Protein AF-H5U4R7-F1 (afdb_monomer_lite)

Radius of gyration: 14.51 Å; chains: 1; bounding box: 31×30×40 Å

Structure (mmCIF, N/CA/C/O backbone):
data_AF-H5U4R7-F1
#
_entry.id   AF-H5U4R7-F1
#
loop_
_atom_site.group_PDB
_atom_site.id
_atom_site.type_symbol
_atom_site.label_atom_id
_atom_site.label_alt_id
_atom_site.label_comp_id
_atom_site.label_asym_id
_atom_site.label_entity_id
_atom_site.label_seq_id
_atom_site.pdbx_PDB_ins_code
_atom_site.Cartn_x
_atom_site.Cartn_y
_atom_site.Cartn_z
_atom_site.occupancy
_atom_site.B_iso_or_equiv
_atom_site.auth_seq_id
_atom_site.auth_comp_id
_atom_site.auth_asym_id
_atom_site.auth_atom_id
_atom_site.pdbx_PDB_model_num
ATOM 1 N N . MET A 1 1 ? 6.281 3.536 -23.007 1.00 50.03 1 MET A N 1
ATOM 2 C CA . MET A 1 1 ? 5.926 2.869 -21.730 1.00 50.03 1 MET A CA 1
ATOM 3 C C . MET A 1 1 ? 6.090 1.348 -21.766 1.00 50.03 1 MET A C 1
ATOM 5 O O . MET A 1 1 ? 6.047 0.745 -20.705 1.00 50.03 1 MET A O 1
ATOM 9 N N . GLU A 1 2 ? 6.388 0.732 -22.918 1.00 52.66 2 GLU A N 1
ATOM 10 C CA . GLU A 1 2 ? 6.810 -0.685 -23.021 1.00 52.66 2 GLU A CA 1
ATOM 11 C C . GLU A 1 2 ? 8.053 -1.029 -22.176 1.00 52.66 2 GLU A C 1
ATOM 13 O O . GLU A 1 2 ? 8.309 -2.188 -21.884 1.00 52.66 2 GLU A O 1
ATOM 18 N N . GLN A 1 3 ? 8.789 -0.015 -21.711 1.00 56.12 3 GLN A N 1
ATOM 19 C CA . GLN A 1 3 ? 9.992 -0.137 -20.883 1.00 56.12 3 GLN A CA 1
ATOM 20 C C . GLN A 1 3 ? 9.765 -0.808 -19.511 1.00 56.12 3 GLN A C 1
ATOM 22 O O . GLN A 1 3 ? 10.743 -1.174 -18.867 1.00 56.12 3 GLN A O 1
ATOM 27 N N . TYR A 1 4 ? 8.514 -0.974 -19.059 1.00 53.69 4 TYR A N 1
ATOM 28 C CA . TYR A 1 4 ? 8.183 -1.714 -17.827 1.00 53.69 4 TYR A CA 1
ATOM 29 C C . TYR A 1 4 ? 8.023 -3.220 -18.044 1.00 53.69 4 TYR A C 1
ATOM 31 O O . TYR A 1 4 ? 8.217 -3.998 -17.114 1.00 53.69 4 TYR A O 1
ATOM 39 N N . TYR A 1 5 ? 7.709 -3.634 -19.268 1.00 65.44 5 TYR A N 1
ATOM 40 C CA . TYR A 1 5 ? 7.445 -5.024 -19.623 1.00 65.44 5 TYR A CA 1
ATOM 41 C C . TYR A 1 5 ? 8.632 -5.571 -20.410 1.00 65.44 5 TYR A C 1
ATOM 43 O O . TYR A 1 5 ? 8.535 -5.889 -21.593 1.00 65.44 5 TYR A O 1
ATOM 51 N N . LEU A 1 6 ? 9.790 -5.617 -19.749 1.00 65.75 6 LEU A N 1
ATOM 52 C CA . LEU A 1 6 ? 10.985 -6.222 -20.326 1.00 65.75 6 LEU A CA 1
ATOM 53 C C . LEU A 1 6 ? 10.888 -7.746 -20.265 1.00 65.75 6 LEU A C 1
ATOM 55 O O . LEU A 1 6 ? 10.327 -8.311 -19.325 1.00 65.75 6 LEU A O 1
ATOM 59 N N . ASN A 1 7 ? 11.470 -8.404 -21.266 1.00 64.88 7 ASN A N 1
ATOM 60 C CA . ASN A 1 7 ? 11.643 -9.848 -21.276 1.00 64.88 7 ASN A CA 1
ATOM 61 C C . ASN A 1 7 ? 13.140 -10.170 -21.476 1.00 64.88 7 ASN A C 1
ATOM 63 O O . ASN A 1 7 ? 13.665 -9.884 -22.555 1.00 64.88 7 ASN A O 1
ATOM 67 N N . PRO A 1 8 ? 13.846 -10.715 -20.463 1.00 68.44 8 PRO A N 1
ATOM 68 C CA . PRO A 1 8 ? 13.332 -11.106 -19.147 1.00 68.44 8 PRO A CA 1
ATOM 69 C C . PRO A 1 8 ? 12.909 -9.901 -18.282 1.00 68.44 8 PRO A C 1
ATOM 71 O O . PRO A 1 8 ? 13.386 -8.786 -18.520 1.00 68.44 8 PRO A O 1
ATOM 74 N N . PRO A 1 9 ? 12.036 -10.113 -17.275 1.00 72.62 9 PRO A N 1
ATOM 75 C CA . PRO A 1 9 ? 11.646 -9.071 -16.332 1.00 72.62 9 PRO A CA 1
ATOM 76 C C . PRO A 1 9 ? 12.855 -8.431 -15.655 1.00 72.62 9 PRO A C 1
ATOM 78 O O . PRO A 1 9 ? 13.894 -9.069 -15.455 1.00 72.62 9 PRO A O 1
ATOM 81 N N . LEU A 1 10 ? 12.704 -7.169 -15.256 1.00 78.50 10 LEU A N 1
ATOM 82 C CA . LEU A 1 10 ? 13.729 -6.491 -14.474 1.00 78.50 10 LEU A CA 1
ATOM 83 C C . LEU A 1 10 ? 14.001 -7.249 -13.164 1.00 78.50 10 LEU A C 1
ATOM 85 O O . LEU A 1 10 ? 13.055 -7.699 -12.512 1.00 78.50 10 LEU A O 1
ATOM 89 N N . PRO A 1 11 ? 15.273 -7.335 -12.731 1.00 84.81 11 PRO A N 1
ATOM 90 C CA . PRO A 1 11 ? 15.596 -7.798 -11.390 1.00 84.81 11 PRO A CA 1
ATOM 91 C C . PRO A 1 11 ? 14.815 -7.005 -10.339 1.00 84.81 11 PRO A C 1
ATOM 93 O O . PRO A 1 11 ? 14.652 -5.791 -10.474 1.00 84.81 11 PRO A O 1
ATOM 96 N N . GLU A 1 12 ? 14.388 -7.669 -9.266 1.00 84.31 12 GLU A N 1
ATOM 97 C CA . GLU A 1 12 ? 13.526 -7.078 -8.233 1.00 84.31 12 GLU A CA 1
ATOM 98 C C . GLU A 1 12 ? 14.067 -5.744 -7.687 1.00 84.31 12 GLU A C 1
ATOM 100 O O . GLU A 1 12 ? 13.327 -4.767 -7.570 1.00 84.31 12 GLU A O 1
ATOM 105 N N . VAL A 1 13 ? 15.379 -5.669 -7.440 1.00 86.06 13 VAL A N 1
ATOM 106 C CA . VAL A 1 13 ? 16.055 -4.450 -6.964 1.00 86.06 13 VAL A CA 1
ATOM 107 C C . VAL A 1 13 ? 15.891 -3.265 -7.924 1.00 86.06 13 VAL A C 1
ATOM 109 O O . VAL A 1 13 ? 15.693 -2.133 -7.481 1.00 86.06 13 VAL A O 1
ATOM 112 N N . ASN A 1 14 ? 15.903 -3.517 -9.234 1.00 88.06 14 ASN A N 1
ATOM 113 C CA . ASN A 1 14 ? 15.729 -2.480 -10.248 1.00 88.06 14 ASN A CA 1
ATOM 114 C C . ASN A 1 14 ? 14.265 -2.039 -10.314 1.00 88.06 14 ASN A C 1
ATOM 116 O O . ASN A 1 14 ? 13.992 -0.840 -10.340 1.00 88.06 14 ASN A O 1
ATOM 120 N N . SER A 1 15 ? 13.324 -2.985 -10.270 1.00 86.25 15 SER A N 1
ATOM 121 C CA . SER A 1 15 ? 11.887 -2.685 -10.215 1.00 86.25 15 SER A CA 1
ATOM 122 C C . SER A 1 15 ? 11.542 -1.837 -8.987 1.00 86.25 15 SER A C 1
ATOM 124 O O . SER A 1 15 ? 10.817 -0.847 -9.095 1.00 86.25 15 SER A O 1
ATOM 126 N N . TYR A 1 16 ? 12.124 -2.163 -7.829 1.00 87.25 16 TYR A N 1
ATOM 127 C CA . TYR A 1 16 ? 11.977 -1.382 -6.602 1.00 87.25 16 TYR A CA 1
ATOM 128 C C . TYR A 1 16 ? 12.556 0.034 -6.738 1.00 87.25 16 TYR A C 1
ATOM 130 O O . TYR A 1 16 ? 11.913 1.010 -6.339 1.00 87.25 16 TYR A O 1
ATOM 138 N N . ALA A 1 17 ? 13.747 0.181 -7.327 1.00 89.94 17 ALA A N 1
ATOM 139 C CA . ALA A 1 17 ? 14.362 1.488 -7.561 1.00 89.94 17 ALA A CA 1
ATOM 140 C C . ALA A 1 17 ? 13.510 2.373 -8.488 1.00 89.94 17 ALA A C 1
ATOM 142 O O . ALA A 1 17 ? 13.288 3.548 -8.187 1.00 89.94 17 ALA A O 1
ATOM 143 N N . ILE A 1 18 ? 12.971 1.802 -9.568 1.00 90.00 18 ILE A N 1
ATOM 144 C CA . ILE A 1 18 ? 12.099 2.516 -10.507 1.00 90.00 18 ILE A CA 1
ATOM 145 C C . ILE A 1 18 ? 10.809 2.972 -9.823 1.00 90.00 18 ILE A C 1
ATOM 147 O O . ILE A 1 18 ? 10.435 4.136 -9.957 1.00 90.00 18 ILE A O 1
ATOM 151 N N . GLY A 1 19 ? 10.156 2.107 -9.042 1.00 93.19 19 GLY A N 1
ATOM 152 C CA . GLY A 1 19 ? 8.964 2.491 -8.284 1.00 93.19 19 GLY A CA 1
ATOM 153 C C . GLY A 1 19 ? 9.219 3.667 -7.342 1.00 93.19 19 GLY A C 1
ATOM 154 O O . GLY A 1 19 ? 8.399 4.583 -7.241 1.00 93.19 19 GLY A O 1
ATOM 155 N N . ASN A 1 20 ? 10.377 3.681 -6.674 1.00 93.94 20 ASN A N 1
ATOM 156 C CA . ASN A 1 20 ? 10.774 4.806 -5.830 1.00 93.94 20 ASN A CA 1
ATOM 157 C C . ASN A 1 20 ? 11.000 6.082 -6.642 1.00 93.94 20 ASN A C 1
ATOM 159 O O . ASN A 1 20 ? 10.521 7.134 -6.231 1.00 93.94 20 ASN A O 1
ATOM 163 N N . ALA A 1 21 ? 11.670 6.004 -7.793 1.00 94.50 21 ALA A N 1
ATOM 164 C CA . ALA A 1 21 ? 11.847 7.160 -8.669 1.00 94.50 21 ALA A CA 1
ATOM 165 C C . ALA A 1 21 ? 10.496 7.720 -9.145 1.00 94.50 21 ALA A C 1
ATOM 167 O O . ALA A 1 21 ? 10.244 8.917 -9.006 1.00 94.50 21 ALA A O 1
ATOM 168 N N . LEU A 1 22 ? 9.593 6.852 -9.617 1.00 93.94 22 LEU A N 1
ATOM 169 C CA . LEU A 1 22 ? 8.244 7.233 -10.041 1.00 93.94 22 LEU A CA 1
ATOM 170 C C . LEU A 1 22 ? 7.480 7.961 -8.946 1.00 93.94 22 LEU A C 1
ATOM 172 O O . LEU A 1 22 ? 6.866 8.983 -9.208 1.00 93.94 22 LEU A O 1
ATOM 176 N N . ARG A 1 23 ? 7.547 7.486 -7.704 1.00 95.31 23 ARG A N 1
ATOM 177 C CA . ARG A 1 23 ? 6.880 8.155 -6.587 1.00 95.31 23 ARG A CA 1
ATOM 178 C C . ARG A 1 23 ? 7.291 9.630 -6.428 1.00 95.31 23 ARG A C 1
ATOM 180 O O . ARG A 1 23 ? 6.482 10.412 -5.935 1.00 95.31 23 ARG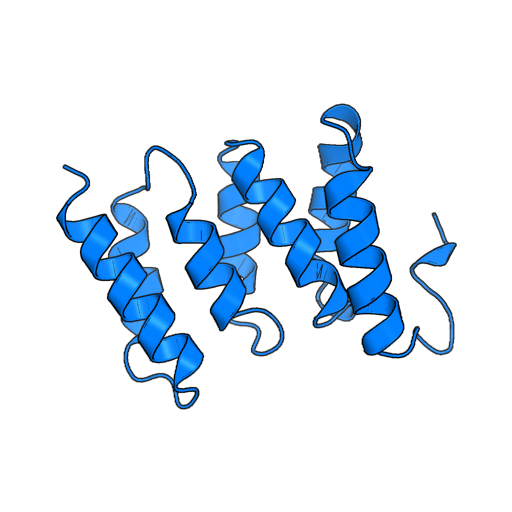 A O 1
ATOM 187 N N . TYR A 1 24 ? 8.525 10.001 -6.766 1.00 94.06 24 TYR A N 1
ATOM 188 C CA . TYR A 1 24 ? 8.991 11.392 -6.679 1.00 94.06 24 TYR A CA 1
ATOM 189 C C . TYR A 1 24 ? 8.734 12.197 -7.952 1.00 94.06 24 TYR A C 1
ATOM 191 O O . TYR A 1 24 ? 8.574 13.412 -7.870 1.00 94.06 24 TYR A O 1
ATOM 199 N N . LEU A 1 25 ? 8.730 11.536 -9.110 1.00 96.06 25 LEU A N 1
ATOM 200 C CA . LEU A 1 25 ? 8.620 12.188 -10.415 1.00 96.06 25 LEU A CA 1
ATOM 201 C C . LEU A 1 25 ? 7.177 12.292 -10.920 1.00 96.06 25 LEU A C 1
ATOM 203 O O . LEU A 1 25 ? 6.877 13.205 -11.682 1.00 96.06 25 LEU A O 1
ATOM 207 N N . ALA A 1 26 ? 6.303 11.372 -10.510 1.00 96.75 26 ALA A N 1
ATOM 208 C CA . ALA A 1 26 ? 4.919 11.322 -10.951 1.00 96.75 26 ALA A CA 1
ATOM 209 C C . ALA A 1 26 ? 4.129 12.526 -10.434 1.00 96.75 26 ALA A C 1
ATOM 211 O O . ALA A 1 26 ? 4.154 12.858 -9.242 1.00 96.75 26 ALA A O 1
ATOM 212 N N . VAL A 1 27 ? 3.378 13.136 -11.343 1.00 96.44 27 VAL A N 1
ATOM 213 C CA . VAL A 1 27 ? 2.492 14.273 -11.090 1.00 96.44 27 VAL A CA 1
ATOM 214 C C . VAL A 1 27 ? 1.026 13.823 -11.114 1.00 96.44 27 VAL A C 1
ATOM 216 O O . VAL A 1 27 ? 0.730 12.729 -11.594 1.00 96.44 27 VAL A O 1
ATOM 219 N N . PRO A 1 28 ? 0.066 14.629 -10.622 1.00 95.38 28 PRO A N 1
ATOM 220 C CA . PRO A 1 28 ? -1.339 14.216 -10.572 1.00 95.38 28 PRO A CA 1
ATOM 221 C C . PRO A 1 28 ? -1.930 13.767 -11.920 1.00 95.38 28 PRO A C 1
ATOM 223 O O . PRO A 1 28 ? -2.787 12.890 -11.942 1.00 95.38 28 PRO A O 1
ATOM 226 N N . SER A 1 29 ? -1.453 14.301 -13.052 1.00 96.62 29 SER A N 1
ATOM 227 C CA . SER A 1 29 ? -1.892 13.864 -14.388 1.00 96.62 29 SER A CA 1
ATOM 228 C C . SER A 1 29 ? -1.461 12.438 -14.756 1.00 96.62 29 SER A C 1
ATOM 230 O O . SER A 1 29 ? -2.032 11.858 -15.675 1.00 96.62 29 SER A O 1
ATOM 232 N N . ASP A 1 30 ? -0.505 11.850 -14.033 1.00 97.69 30 ASP A N 1
ATOM 233 C CA . ASP A 1 30 ? -0.038 10.475 -14.245 1.00 97.69 30 ASP A CA 1
ATOM 234 C C . ASP A 1 30 ? -0.901 9.440 -13.507 1.00 97.69 30 ASP A C 1
ATOM 236 O O . ASP A 1 30 ? -0.593 8.247 -13.536 1.00 97.69 30 ASP A O 1
ATOM 240 N N . TYR A 1 31 ? -1.976 9.871 -12.835 1.00 97.75 31 TYR A N 1
ATOM 241 C CA . TYR A 1 31 ? -2.766 9.027 -11.939 1.00 97.75 31 TYR A CA 1
ATOM 242 C C . TYR A 1 31 ? -3.202 7.709 -12.579 1.00 97.75 31 TYR A C 1
ATOM 244 O O . TYR A 1 31 ? -2.945 6.647 -12.024 1.00 97.75 31 TYR A O 1
ATOM 252 N N . GLU A 1 32 ? -3.784 7.765 -13.775 1.00 97.62 32 GLU A N 1
ATOM 253 C CA . GLU A 1 32 ? -4.243 6.580 -14.508 1.00 97.62 32 GLU A CA 1
ATOM 254 C C . GLU A 1 32 ? -3.114 5.578 -14.769 1.00 97.62 32 GLU A C 1
ATOM 256 O O . GLU A 1 32 ? -3.297 4.362 -14.706 1.00 97.62 32 GLU A O 1
ATOM 261 N N . GLN A 1 33 ? -1.911 6.075 -15.052 1.00 96.50 33 GLN A N 1
ATOM 262 C CA . GLN A 1 33 ? -0.752 5.220 -15.259 1.00 96.50 33 GLN A CA 1
ATOM 263 C C . GLN A 1 33 ? -0.243 4.641 -13.936 1.00 96.50 33 GLN A C 1
ATOM 265 O O . GLN A 1 33 ? 0.027 3.443 -13.863 1.00 96.50 33 GLN A O 1
ATOM 270 N N . MET A 1 34 ? -0.146 5.463 -12.892 1.00 97.94 34 MET A N 1
ATOM 271 C CA . MET A 1 34 ? 0.253 5.026 -11.552 1.00 97.94 34 MET A CA 1
ATOM 272 C C . MET A 1 34 ? -0.734 3.996 -10.986 1.00 97.94 34 MET A C 1
ATOM 274 O O . MET A 1 34 ? -0.310 3.015 -10.382 1.00 97.94 34 MET A O 1
ATOM 278 N N . ALA A 1 35 ? -2.033 4.157 -11.239 1.00 98.31 35 ALA A N 1
ATOM 279 C CA . ALA A 1 35 ? -3.079 3.217 -10.849 1.00 98.31 35 ALA A CA 1
ATOM 280 C C . ALA A 1 35 ? -2.887 1.856 -11.528 1.00 98.31 35 ALA A C 1
ATOM 282 O O . ALA A 1 35 ? -2.847 0.829 -10.848 1.00 98.31 35 ALA A O 1
ATOM 283 N N . ARG A 1 36 ? -2.669 1.848 -12.852 1.00 97.62 36 ARG A N 1
ATOM 284 C CA . ARG A 1 36 ? -2.369 0.618 -13.604 1.00 97.62 36 ARG A CA 1
ATOM 285 C C . ARG A 1 36 ? -1.124 -0.093 -13.075 1.00 97.62 36 ARG A C 1
ATOM 287 O O . ARG A 1 36 ? -1.178 -1.291 -12.824 1.00 97.62 36 ARG A O 1
ATOM 294 N N . LEU A 1 37 ? -0.028 0.638 -12.856 1.00 96.19 37 LEU A N 1
ATOM 295 C CA . LEU A 1 37 ? 1.217 0.061 -12.334 1.00 96.19 37 LEU A CA 1
ATOM 296 C C . LEU A 1 37 ? 1.070 -0.437 -10.885 1.00 96.19 37 LEU A C 1
ATOM 298 O O . LEU A 1 37 ? 1.643 -1.459 -10.522 1.00 96.19 37 LEU A O 1
ATOM 302 N N . GLY A 1 38 ? 0.296 0.260 -10.051 1.00 97.38 38 GLY A N 1
ATOM 303 C CA . GLY A 1 38 ? 0.001 -0.166 -8.683 1.00 97.38 38 GLY A CA 1
ATOM 304 C C . GLY A 1 38 ? -0.783 -1.482 -8.630 1.00 97.38 38 GLY A C 1
ATOM 305 O O . GLY A 1 38 ? -0.491 -2.343 -7.798 1.00 97.38 38 GLY A O 1
ATOM 306 N N . ALA A 1 39 ? -1.743 -1.657 -9.540 1.00 97.75 39 ALA A N 1
ATOM 307 C CA . ALA A 1 39 ? -2.588 -2.848 -9.619 1.00 97.75 39 ALA A CA 1
ATOM 308 C C . ALA A 1 39 ? -1.900 -4.059 -10.283 1.00 97.75 39 ALA A C 1
ATOM 310 O O . ALA A 1 39 ? -2.344 -5.194 -10.104 1.00 97.75 39 ALA A O 1
ATOM 311 N N . ASP A 1 40 ? -0.812 -3.853 -11.028 1.00 95.50 40 ASP A N 1
ATOM 312 C CA . ASP A 1 40 ? -0.130 -4.922 -11.758 1.00 95.50 40 ASP A CA 1
ATOM 313 C C . ASP A 1 40 ? 0.736 -5.797 -10.833 1.00 95.50 40 ASP A C 1
ATOM 315 O O . ASP A 1 40 ? 1.857 -5.446 -10.451 1.00 95.50 40 ASP A O 1
ATOM 319 N N . ARG A 1 41 ? 0.214 -6.979 -10.485 1.00 94.38 41 ARG A N 1
ATOM 320 C CA . ARG A 1 41 ? 0.886 -7.942 -9.595 1.00 94.38 41 ARG A CA 1
ATOM 321 C C . ARG A 1 41 ? 2.168 -8.524 -10.178 1.00 94.38 41 ARG A C 1
ATOM 323 O O . ARG A 1 41 ? 3.031 -8.944 -9.410 1.00 94.38 41 ARG A O 1
ATOM 330 N N . SER A 1 42 ? 2.340 -8.493 -11.500 1.00 90.69 42 SER A N 1
ATOM 331 C CA . SER A 1 42 ? 3.560 -9.000 -12.138 1.00 90.69 42 SER A CA 1
ATOM 332 C C . SER A 1 42 ? 4.802 -8.164 -11.800 1.00 90.69 42 SER A C 1
ATOM 334 O O . SER A 1 42 ? 5.921 -8.663 -11.895 1.00 90.69 42 SER A O 1
ATOM 336 N N . LEU A 1 43 ? 4.615 -6.926 -11.323 1.00 89.56 43 LEU A N 1
ATOM 337 C CA . LEU A 1 43 ? 5.695 -6.020 -10.921 1.00 89.56 43 LEU A CA 1
ATOM 338 C C . LEU A 1 43 ? 6.228 -6.282 -9.500 1.00 89.56 43 LEU A C 1
ATOM 340 O O . LEU A 1 43 ? 7.172 -5.613 -9.065 1.00 89.56 43 LEU A O 1
ATOM 344 N N . GLY A 1 44 ? 5.642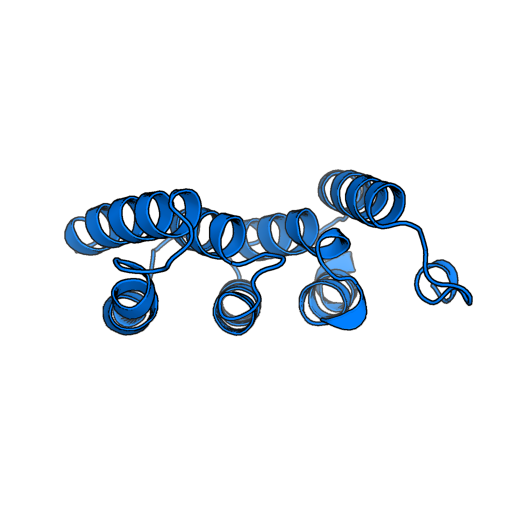 -7.236 -8.765 1.00 91.69 44 GLY A N 1
ATOM 345 C CA . GLY A 1 44 ? 6.110 -7.666 -7.445 1.00 91.69 44 GLY A CA 1
ATOM 346 C C . GLY A 1 44 ? 6.240 -6.511 -6.448 1.00 91.69 44 GLY A C 1
ATOM 347 O O . GLY A 1 44 ? 5.313 -5.719 -6.272 1.00 91.69 44 GLY A O 1
ATOM 348 N N . SER A 1 45 ? 7.403 -6.386 -5.804 1.00 91.00 45 SER A N 1
ATOM 349 C CA . SER A 1 45 ? 7.699 -5.303 -4.854 1.00 91.00 45 SER A CA 1
ATOM 350 C C . SER A 1 45 ? 7.966 -3.944 -5.528 1.00 91.00 45 SER A C 1
ATOM 352 O O . SER A 1 45 ? 7.928 -2.907 -4.861 1.00 91.00 45 SER A O 1
ATOM 354 N N . GLY A 1 46 ? 8.153 -3.898 -6.855 1.00 92.25 46 GLY A N 1
ATOM 355 C CA . GLY A 1 46 ? 8.417 -2.666 -7.612 1.00 92.25 46 GLY A CA 1
ATOM 356 C C . GLY A 1 46 ? 7.308 -1.617 -7.522 1.00 92.25 46 GLY A C 1
ATOM 357 O O . GLY A 1 46 ? 7.550 -0.416 -7.589 1.00 92.25 46 GLY A O 1
ATOM 358 N N . ARG A 1 47 ? 6.077 -2.055 -7.278 1.00 95.62 47 ARG A N 1
ATOM 359 C CA . ARG A 1 47 ? 4.892 -1.192 -7.137 1.00 95.62 47 ARG A CA 1
ATOM 360 C C . ARG A 1 47 ? 4.664 -0.648 -5.726 1.00 95.62 47 ARG A C 1
ATOM 362 O O . ARG A 1 47 ? 3.803 0.206 -5.549 1.00 95.62 47 ARG A O 1
ATOM 369 N N . VAL A 1 48 ? 5.431 -1.064 -4.715 1.00 96.56 48 VAL A N 1
ATOM 370 C CA . VAL A 1 48 ? 5.242 -0.614 -3.319 1.00 96.56 48 VAL A CA 1
ATOM 371 C C . VAL A 1 48 ? 5.209 0.914 -3.202 1.00 96.56 48 VAL A C 1
ATOM 373 O O . VAL A 1 48 ? 4.324 1.476 -2.559 1.00 96.56 48 VAL A O 1
ATOM 376 N N . ALA A 1 49 ? 6.165 1.607 -3.822 1.00 96.94 49 ALA A N 1
ATOM 377 C CA . ALA A 1 49 ? 6.245 3.065 -3.755 1.00 96.94 49 ALA A CA 1
ATOM 378 C C . ALA A 1 49 ? 5.127 3.763 -4.555 1.00 96.94 49 ALA A C 1
ATOM 380 O O . ALA A 1 49 ? 4.712 4.864 -4.190 1.00 96.94 49 ALA A O 1
ATOM 381 N N . ILE A 1 50 ? 4.604 3.098 -5.590 1.00 98.25 50 ILE A N 1
ATOM 382 C CA . ILE A 1 50 ? 3.459 3.553 -6.388 1.00 98.25 50 ILE A CA 1
ATOM 383 C C . ILE A 1 50 ? 2.177 3.492 -5.548 1.00 98.25 50 ILE A C 1
ATOM 385 O O . ILE A 1 50 ? 1.423 4.461 -5.514 1.00 98.25 50 ILE A O 1
ATOM 389 N N . LEU A 1 51 ? 1.971 2.411 -4.786 1.00 98.50 51 LEU A N 1
ATOM 390 C CA . LEU A 1 51 ? 0.845 2.282 -3.851 1.00 98.50 51 LEU A CA 1
ATOM 391 C C . LEU A 1 51 ? 0.860 3.387 -2.779 1.00 98.50 51 LEU A C 1
ATOM 393 O O . LEU A 1 51 ? -0.184 3.952 -2.456 1.00 98.50 51 LEU A O 1
ATOM 397 N N . GLU A 1 52 ? 2.037 3.762 -2.260 1.00 98.38 52 GLU A N 1
ATOM 398 C CA . GLU A 1 52 ? 2.135 4.915 -1.350 1.00 98.38 52 GLU A CA 1
ATOM 399 C C . GLU A 1 52 ? 1.741 6.225 -2.043 1.00 98.38 52 GLU A C 1
ATOM 401 O O . GLU A 1 52 ? 1.045 7.051 -1.448 1.00 98.38 52 GLU A O 1
ATOM 406 N N . TRP A 1 53 ? 2.187 6.425 -3.286 1.00 98.50 53 TRP A N 1
ATOM 407 C CA . TRP A 1 53 ? 1.851 7.618 -4.059 1.00 98.50 53 TRP A CA 1
ATOM 408 C C . TRP A 1 53 ? 0.339 7.728 -4.297 1.00 98.50 53 TRP A C 1
ATOM 410 O O . TRP A 1 53 ? -0.213 8.806 -4.077 1.00 98.50 53 TRP A O 1
ATOM 420 N N . LEU A 1 54 ? -0.336 6.624 -4.648 1.00 98.56 54 LEU A N 1
ATOM 421 C CA . LEU A 1 54 ? -1.788 6.577 -4.877 1.00 98.56 54 LEU A CA 1
ATOM 422 C C . LEU A 1 54 ? -2.581 6.993 -3.636 1.00 98.56 54 LEU A C 1
ATOM 424 O O . LEU A 1 54 ? -3.467 7.841 -3.726 1.00 98.56 54 LEU A O 1
ATOM 428 N N . VAL A 1 55 ? -2.225 6.466 -2.461 1.00 98.00 55 VAL A N 1
ATOM 429 C CA . VAL A 1 55 ? -2.898 6.839 -1.204 1.00 98.00 55 VAL A CA 1
ATOM 430 C C . VAL A 1 55 ? -2.698 8.316 -0.873 1.00 98.00 55 VAL A C 1
ATOM 432 O O . VAL A 1 55 ? -3.610 8.963 -0.358 1.00 98.00 55 VAL A O 1
ATOM 435 N N . LYS A 1 56 ? -1.524 8.875 -1.180 1.00 97.12 56 LYS A N 1
ATOM 436 C CA . LYS A 1 56 ? -1.228 10.292 -0.932 1.00 97.12 56 LYS A CA 1
ATOM 437 C C . LYS A 1 56 ? -1.983 11.254 -1.838 1.00 97.12 56 LYS A C 1
ATOM 439 O O . LYS A 1 56 ? -2.103 12.414 -1.458 1.00 97.12 56 LYS A O 1
ATOM 444 N N . GLN A 1 57 ? -2.527 10.787 -2.963 1.00 97.38 57 GLN A N 1
ATOM 445 C CA . GLN A 1 57 ? -3.424 11.608 -3.779 1.00 97.38 57 GLN A CA 1
ATOM 446 C C . GLN A 1 57 ? -4.760 11.876 -3.073 1.00 97.38 57 GLN A C 1
ATOM 448 O O . GLN A 1 57 ? -5.475 12.796 -3.453 1.00 97.38 57 GLN A O 1
ATOM 453 N N . GLY A 1 58 ? -5.103 11.094 -2.040 1.00 96.69 58 GLY A N 1
ATOM 454 C CA . GLY A 1 58 ? -6.332 11.286 -1.268 1.00 96.69 58 GLY A CA 1
ATOM 455 C C . GLY A 1 58 ? -7.608 10.907 -2.023 1.00 96.69 58 GLY A C 1
ATOM 456 O O . GLY A 1 58 ? -8.693 11.276 -1.587 1.00 96.69 58 GLY A O 1
ATOM 457 N N . LEU A 1 59 ? -7.486 10.172 -3.132 1.00 97.56 59 LEU A N 1
ATOM 458 C CA . LEU A 1 59 ? -8.616 9.708 -3.933 1.00 97.56 59 LEU A CA 1
ATOM 459 C C . LEU A 1 59 ? -9.128 8.346 -3.423 1.00 97.56 59 LEU A C 1
ATOM 461 O O . LEU A 1 59 ? -8.298 7.457 -3.179 1.00 97.56 59 LEU A O 1
ATOM 465 N N . PRO A 1 60 ? -10.454 8.147 -3.279 1.00 97.75 60 PRO A N 1
ATOM 466 C CA . PRO A 1 60 ? -11.034 6.880 -2.825 1.00 97.75 60 PRO A CA 1
ATOM 467 C C . PRO A 1 60 ? -10.610 5.673 -3.667 1.00 97.75 60 PRO A C 1
ATOM 469 O O . PRO A 1 60 ? -10.304 4.614 -3.121 1.00 97.75 60 PRO A O 1
ATOM 472 N N . GLU A 1 61 ? -10.515 5.840 -4.983 1.00 97.94 61 GLU A N 1
ATOM 473 C CA . GLU A 1 61 ? -10.109 4.795 -5.925 1.00 97.94 61 GLU A CA 1
ATOM 474 C C . GLU A 1 61 ? -8.653 4.374 -5.677 1.00 97.94 61 GLU A C 1
ATOM 476 O O . GLU A 1 61 ? -8.313 3.194 -5.735 1.00 97.94 61 GLU A O 1
ATOM 481 N N . GLY A 1 62 ? -7.796 5.328 -5.299 1.00 98.31 62 GLY A N 1
ATOM 482 C CA . GLY A 1 62 ? -6.394 5.070 -4.972 1.00 98.31 62 GLY A CA 1
ATOM 483 C C . GLY A 1 62 ? -6.252 4.278 -3.677 1.00 98.31 62 GLY A C 1
ATOM 484 O O . GLY A 1 62 ? -5.423 3.374 -3.592 1.00 98.31 62 GLY A O 1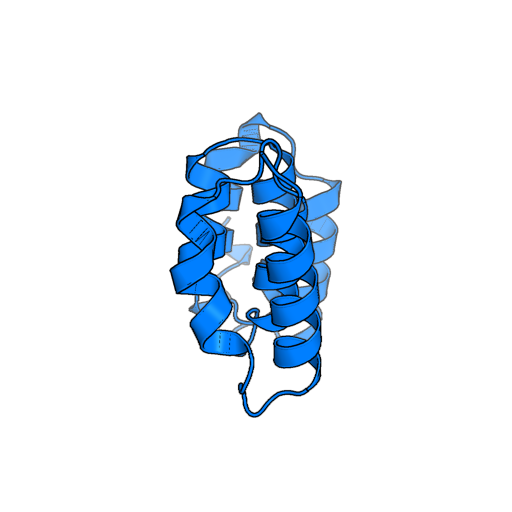
ATOM 485 N N . LEU A 1 63 ? -7.091 4.579 -2.682 1.00 98.62 63 LEU A N 1
ATOM 486 C CA . LEU A 1 63 ? -7.189 3.774 -1.467 1.00 98.62 63 LEU A CA 1
ATOM 487 C C . LEU A 1 63 ? -7.662 2.352 -1.783 1.00 98.62 63 LEU A C 1
ATOM 489 O O . LEU A 1 63 ? -7.058 1.405 -1.278 1.00 98.62 63 LEU A O 1
ATOM 493 N N . GLN A 1 64 ? -8.704 2.204 -2.607 1.00 98.56 64 GLN A N 1
ATOM 494 C CA . GLN A 1 64 ? -9.249 0.896 -2.968 1.00 98.56 64 GLN A CA 1
ATOM 495 C C . GLN A 1 64 ? -8.195 0.023 -3.654 1.00 98.56 64 GLN A C 1
ATOM 497 O O . GLN A 1 64 ? -8.005 -1.116 -3.241 1.00 98.56 64 GLN A O 1
ATOM 502 N N . ILE A 1 65 ? -7.419 0.582 -4.592 1.00 98.69 65 ILE A N 1
ATOM 503 C CA . ILE A 1 65 ? -6.308 -0.141 -5.229 1.00 98.69 65 ILE A CA 1
ATOM 504 C C . ILE A 1 65 ? -5.345 -0.691 -4.174 1.00 98.69 65 ILE A C 1
ATOM 506 O O . ILE A 1 65 ? -4.984 -1.861 -4.237 1.00 98.69 65 ILE A O 1
ATOM 510 N N . VAL A 1 66 ? -4.938 0.112 -3.183 1.00 98.62 66 VAL A N 1
ATOM 511 C CA . VAL A 1 66 ? -4.026 -0.3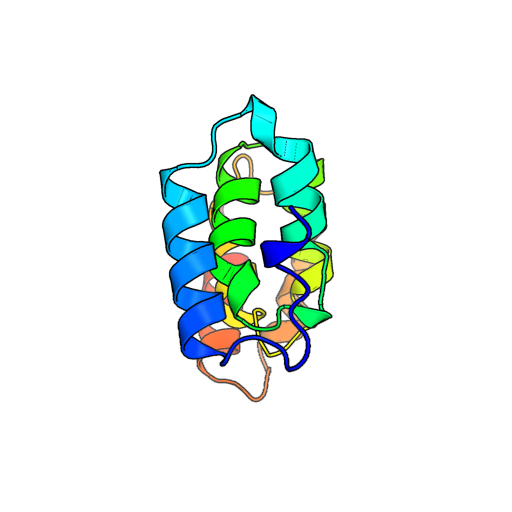76 -2.135 1.00 98.62 66 VAL A CA 1
ATOM 512 C C . VAL A 1 66 ? -4.670 -1.466 -1.285 1.00 98.62 66 VAL A C 1
ATOM 514 O O . VAL A 1 66 ? -3.992 -2.444 -0.982 1.00 98.62 66 VAL A O 1
ATOM 517 N N . VAL A 1 67 ? -5.948 -1.324 -0.923 1.00 98.62 67 VAL A N 1
ATOM 518 C CA . VAL A 1 67 ? -6.707 -2.351 -0.188 1.00 98.62 67 VAL A CA 1
ATOM 519 C C . VAL A 1 67 ? -6.738 -3.668 -0.962 1.00 98.62 67 VAL A C 1
ATOM 521 O O . VAL A 1 67 ? -6.465 -4.708 -0.373 1.00 98.62 67 VAL A O 1
ATOM 524 N N . ASP A 1 68 ? -6.961 -3.627 -2.272 1.00 98.50 68 ASP A N 1
ATOM 525 C CA . ASP A 1 68 ? -7.025 -4.823 -3.120 1.00 98.50 68 ASP A CA 1
ATOM 526 C C . ASP A 1 68 ? -5.672 -5.538 -3.269 1.00 98.50 68 ASP A C 1
ATOM 528 O O . ASP A 1 68 ? -5.631 -6.687 -3.701 1.00 98.50 68 ASP A O 1
ATOM 532 N N . GLN A 1 69 ? -4.556 -4.878 -2.926 1.00 98.44 69 GLN A N 1
ATOM 533 C CA . GLN A 1 69 ? -3.213 -5.461 -3.030 1.00 98.44 69 GLN A CA 1
ATOM 534 C C . GLN A 1 69 ? -2.661 -6.024 -1.714 1.00 98.44 69 GLN A C 1
ATOM 536 O O . GLN A 1 69 ? -1.604 -6.655 -1.733 1.00 98.44 69 GLN 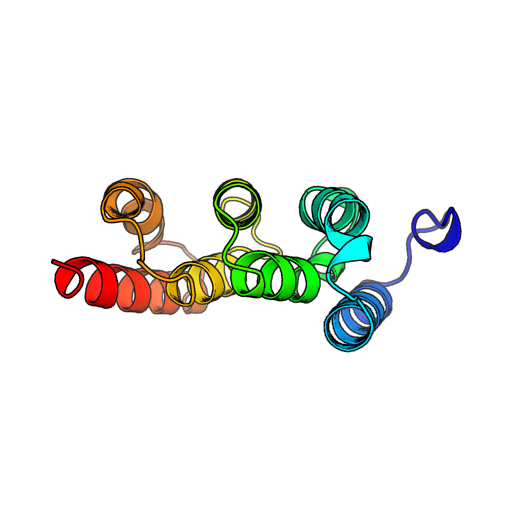A O 1
ATOM 541 N N . ILE A 1 70 ? -3.290 -5.789 -0.554 1.00 98.31 70 ILE A N 1
ATOM 542 C CA . ILE A 1 70 ? -2.680 -6.189 0.731 1.00 98.31 70 ILE A CA 1
ATOM 543 C C . ILE A 1 70 ? -2.692 -7.705 0.973 1.00 98.31 70 ILE A C 1
ATOM 545 O O . ILE A 1 70 ? -1.997 -8.185 1.863 1.00 98.31 70 ILE A O 1
ATOM 549 N N . ASP A 1 71 ? -3.421 -8.482 0.177 1.00 97.81 71 ASP A N 1
ATOM 550 C CA . ASP A 1 71 ? -3.315 -9.943 0.191 1.00 97.81 71 ASP A CA 1
ATOM 551 C C . ASP A 1 71 ? -1.975 -10.431 -0.399 1.00 97.81 71 ASP A C 1
ATOM 553 O O . ASP A 1 71 ? -1.542 -11.547 -0.111 1.00 97.81 71 ASP A O 1
ATOM 557 N N . ASP A 1 72 ? -1.266 -9.593 -1.159 1.00 97.88 72 ASP A N 1
ATOM 558 C CA . ASP A 1 72 ? -0.000 -9.919 -1.803 1.00 97.88 72 ASP A CA 1
ATOM 559 C C . ASP A 1 72 ? 1.191 -9.809 -0.836 1.00 97.88 72 ASP A C 1
ATOM 561 O O . ASP A 1 72 ? 1.508 -8.702 -0.385 1.00 97.88 72 ASP A O 1
ATOM 565 N N . PRO A 1 73 ? 1.923 -10.904 -0.550 1.00 96.69 73 PRO A N 1
ATOM 566 C CA . PRO A 1 73 ? 3.071 -10.862 0.356 1.00 96.69 73 PRO A CA 1
ATOM 567 C C . PRO A 1 73 ? 4.148 -9.844 -0.045 1.00 96.69 73 PRO A C 1
ATOM 569 O O . PRO A 1 73 ? 4.813 -9.296 0.830 1.00 96.69 73 PRO A O 1
ATOM 572 N N . SER A 1 74 ? 4.300 -9.547 -1.343 1.00 95.00 74 SER A N 1
ATOM 573 C CA . SER A 1 74 ? 5.319 -8.607 -1.836 1.00 95.00 74 SER A CA 1
ATOM 574 C C . SER A 1 74 ? 5.078 -7.155 -1.411 1.00 95.00 74 SER A C 1
ATOM 576 O O . SER A 1 74 ? 6.012 -6.350 -1.418 1.00 95.00 74 SER A O 1
ATOM 578 N N . VAL A 1 75 ? 3.842 -6.800 -1.031 1.00 97.56 75 VAL A N 1
ATOM 579 C CA . VAL A 1 75 ? 3.484 -5.424 -0.647 1.00 97.56 75 VAL A CA 1
ATOM 580 C C . VAL A 1 75 ? 2.710 -5.328 0.668 1.00 97.56 75 VAL A C 1
ATOM 582 O O . VAL A 1 75 ? 2.675 -4.242 1.244 1.00 97.56 75 VAL A O 1
ATOM 585 N N . ARG A 1 76 ? 2.119 -6.422 1.170 1.00 98.25 76 ARG A N 1
ATOM 586 C CA . ARG A 1 76 ? 1.168 -6.482 2.300 1.00 98.25 76 ARG A CA 1
ATOM 587 C C . ARG A 1 76 ? 1.513 -5.569 3.470 1.00 98.25 76 ARG A C 1
ATOM 589 O O . ARG A 1 76 ? 0.720 -4.698 3.829 1.00 98.25 76 ARG A O 1
ATOM 596 N N . ALA A 1 77 ? 2.702 -5.732 4.053 1.00 98.38 77 ALA A N 1
ATOM 597 C CA . ALA A 1 77 ? 3.113 -4.963 5.227 1.00 98.38 77 ALA A CA 1
ATOM 598 C C . ALA A 1 77 ? 3.097 -3.448 4.954 1.00 98.38 77 ALA A C 1
ATOM 600 O O . ALA A 1 77 ? 2.570 -2.655 5.742 1.00 98.38 77 ALA A O 1
ATOM 601 N N . LEU A 1 78 ? 3.642 -3.038 3.807 1.00 98.31 78 LEU A N 1
ATOM 602 C CA . LEU A 1 78 ? 3.715 -1.635 3.415 1.00 98.31 78 LEU A CA 1
ATOM 603 C C . LEU A 1 78 ? 2.361 -1.104 2.929 1.00 98.31 78 LEU A C 1
ATOM 605 O O . LEU A 1 78 ? 2.002 0.010 3.298 1.00 98.31 78 LEU A O 1
ATOM 609 N N . GLY A 1 79 ? 1.558 -1.905 2.231 1.00 98.50 79 GLY A N 1
ATOM 610 C CA . GLY A 1 79 ? 0.183 -1.568 1.860 1.00 98.50 79 GLY A CA 1
ATOM 611 C C . GLY A 1 79 ? -0.675 -1.234 3.084 1.00 98.50 79 GLY A C 1
ATOM 612 O O . GLY A 1 79 ? -1.260 -0.153 3.152 1.00 98.50 79 GLY A O 1
ATOM 613 N N . ILE A 1 80 ? -0.645 -2.077 4.125 1.00 98.75 80 ILE A N 1
ATOM 614 C CA . ILE A 1 80 ? -1.344 -1.822 5.400 1.00 98.75 80 ILE A CA 1
ATOM 615 C C . ILE A 1 80 ? -0.834 -0.541 6.080 1.00 98.75 80 ILE A C 1
ATOM 617 O O . ILE A 1 80 ? -1.620 0.238 6.637 1.00 98.75 80 ILE A O 1
ATOM 621 N N . LYS A 1 81 ? 0.481 -0.287 6.038 1.00 98.62 81 LYS A N 1
ATOM 622 C CA . LYS A 1 81 ? 1.073 0.967 6.529 1.00 98.62 81 LYS A CA 1
ATOM 623 C C . LYS A 1 81 ? 0.562 2.177 5.740 1.00 98.62 81 LYS A C 1
ATOM 625 O O . LYS A 1 81 ? 0.335 3.223 6.352 1.00 98.62 81 LYS A O 1
ATOM 630 N N . TYR A 1 82 ? 0.413 2.071 4.422 1.00 98.50 82 TYR A N 1
ATOM 631 C CA . TYR A 1 82 ? -0.020 3.173 3.562 1.00 98.50 82 TYR A CA 1
ATOM 632 C C . TYR A 1 82 ? -1.502 3.465 3.711 1.00 98.50 82 TYR A C 1
ATOM 634 O O . TYR A 1 82 ? -1.833 4.630 3.893 1.00 98.50 82 TYR A O 1
ATOM 642 N N . ILE A 1 83 ? -2.368 2.452 3.805 1.00 98.38 83 ILE A N 1
ATOM 643 C CA . ILE A 1 83 ? -3.794 2.623 4.139 1.00 98.38 83 ILE A CA 1
ATOM 644 C C . ILE A 1 83 ? -3.960 3.555 5.349 1.00 98.38 83 ILE A C 1
ATOM 646 O O . ILE A 1 83 ? -4.709 4.528 5.300 1.00 98.38 83 ILE A O 1
ATOM 650 N N . ARG A 1 84 ? -3.165 3.356 6.412 1.00 97.19 84 ARG A N 1
ATOM 651 C CA . ARG A 1 84 ? -3.171 4.192 7.631 1.00 97.19 84 ARG A CA 1
ATOM 652 C C . ARG A 1 84 ? -2.849 5.677 7.386 1.00 97.19 84 ARG A C 1
ATOM 654 O O . ARG A 1 84 ? -3.064 6.516 8.274 1.00 97.19 84 ARG A O 1
ATOM 661 N N . GLN A 1 85 ? -2.282 6.035 6.240 1.00 96.44 85 GLN A N 1
ATOM 662 C CA . GLN A 1 85 ? -1.949 7.410 5.864 1.00 96.44 85 GLN A CA 1
ATOM 663 C C . GLN A 1 85 ? -3.131 8.155 5.234 1.00 96.44 85 GLN A C 1
ATOM 665 O O . GLN A 1 85 ? -3.181 9.369 5.413 1.00 96.44 85 GLN A O 1
ATOM 670 N N . TYR A 1 86 ? -4.102 7.453 4.639 1.00 97.69 86 TYR A N 1
ATOM 671 C CA . TYR A 1 86 ? -5.291 8.044 4.015 1.00 97.69 86 TYR A CA 1
ATOM 672 C C . TYR A 1 86 ? -6.162 8.831 5.012 1.00 97.69 86 TYR A C 1
ATOM 674 O O . TYR A 1 86 ? -6.277 8.452 6.188 1.00 97.69 86 TYR A O 1
ATOM 682 N N . ARG A 1 87 ? -6.757 9.948 4.572 1.00 94.62 87 ARG A N 1
ATOM 683 C CA . ARG A 1 87 ? -7.575 10.841 5.412 1.00 94.62 87 ARG A CA 1
ATOM 684 C C . ARG A 1 87 ? -8.852 11.299 4.693 1.00 94.62 87 ARG A C 1
ATOM 686 O O . ARG A 1 87 ? -8.726 11.806 3.586 1.00 94.62 87 ARG A O 1
ATOM 693 N N . PRO A 1 88 ? -10.027 11.223 5.351 1.00 94.00 88 PRO A N 1
ATOM 694 C CA . PRO A 1 88 ? -10.280 10.513 6.612 1.00 94.00 88 PRO A CA 1
ATOM 695 C C . PRO A 1 88 ? -10.113 8.999 6.423 1.00 94.00 88 PRO A C 1
ATOM 697 O O . PRO A 1 88 ? -10.415 8.471 5.361 1.00 94.00 88 PRO A O 1
ATOM 700 N N . LEU A 1 89 ? -9.598 8.296 7.435 1.00 95.62 89 LEU A N 1
ATOM 701 C CA . LEU A 1 89 ? -9.404 6.847 7.342 1.00 95.62 89 LEU A CA 1
ATOM 702 C C . LEU A 1 89 ? -10.765 6.139 7.502 1.00 95.62 89 LEU A C 1
ATOM 704 O O . LEU A 1 89 ? -11.347 6.272 8.578 1.00 95.62 89 LEU A O 1
ATOM 708 N N . PRO A 1 90 ? -11.274 5.389 6.502 1.00 96.06 90 PRO A N 1
ATOM 709 C CA . PRO A 1 90 ? -12.615 4.814 6.589 1.00 96.06 90 PRO A CA 1
ATOM 710 C C . PRO A 1 90 ? -12.702 3.713 7.652 1.00 96.06 90 PRO A C 1
ATOM 712 O O . PRO A 1 90 ? -11.946 2.740 7.616 1.00 96.06 90 PRO A O 1
ATOM 715 N N . SER A 1 91 ? -13.663 3.831 8.572 1.00 93.81 91 SER A N 1
ATOM 716 C CA . SER A 1 91 ? -13.901 2.850 9.644 1.00 93.81 91 SER A CA 1
ATOM 717 C C . SER A 1 91 ? -14.242 1.452 9.111 1.00 93.81 91 SER A C 1
ATOM 719 O O . SER A 1 91 ? -13.861 0.451 9.722 1.00 93.81 91 SER A O 1
ATOM 721 N N . GLY A 1 92 ? -14.864 1.377 7.928 1.00 95.88 92 GLY A N 1
ATOM 722 C CA . GLY A 1 92 ? -15.188 0.132 7.223 1.00 95.88 92 GLY A CA 1
ATOM 723 C C . GLY A 1 92 ? -13.981 -0.739 6.851 1.00 95.88 92 GLY A C 1
ATOM 724 O O . GLY A 1 92 ? -14.162 -1.906 6.523 1.00 95.88 92 GLY A O 1
ATOM 725 N N . LEU A 1 93 ? -12.747 -0.229 6.955 1.00 97.50 93 LEU A N 1
ATOM 726 C CA . LEU A 1 93 ? -11.533 -1.022 6.731 1.00 97.50 93 LEU A CA 1
ATOM 727 C C . LEU A 1 93 ? -11.173 -1.935 7.909 1.00 97.50 93 LEU A C 1
ATOM 729 O O . LEU A 1 93 ? -10.322 -2.810 7.760 1.00 97.50 93 LEU A O 1
ATOM 733 N N . ARG A 1 94 ? -11.788 -1.756 9.084 1.00 97.81 94 ARG A N 1
ATOM 734 C CA . ARG A 1 94 ? -11.467 -2.547 10.280 1.00 97.81 94 ARG A CA 1
ATOM 735 C C . ARG A 1 94 ? -11.556 -4.067 10.041 1.00 97.81 94 ARG A C 1
ATOM 737 O O . ARG A 1 94 ? -10.535 -4.711 10.274 1.00 97.81 94 ARG A O 1
ATOM 744 N N . PRO A 1 95 ? -12.661 -4.641 9.518 1.00 97.62 95 PRO A N 1
ATOM 745 C CA . PRO A 1 95 ? -12.754 -6.088 9.296 1.00 97.62 95 PRO A CA 1
ATOM 746 C C . PRO A 1 95 ? -11.723 -6.623 8.296 1.00 97.62 95 PRO A C 1
ATOM 748 O O . PRO A 1 95 ? -11.330 -7.782 8.372 1.00 97.62 95 PRO A O 1
ATOM 751 N N . ILE A 1 96 ? -11.269 -5.783 7.360 1.00 98.19 96 ILE A N 1
ATOM 752 C CA . ILE A 1 96 ? -10.242 -6.143 6.377 1.00 98.19 96 ILE A CA 1
ATOM 753 C C . ILE A 1 96 ? -8.872 -6.224 7.063 1.00 98.19 96 ILE A C 1
ATOM 755 O O . ILE A 1 96 ? -8.143 -7.196 6.896 1.00 98.19 96 ILE A O 1
ATOM 759 N N . ILE A 1 97 ? -8.519 -5.219 7.871 1.00 98.50 97 ILE A N 1
ATOM 760 C CA . ILE A 1 97 ? -7.218 -5.165 8.555 1.00 98.50 97 ILE A CA 1
ATOM 761 C C . ILE A 1 97 ? -7.128 -6.182 9.706 1.00 98.50 97 ILE A C 1
ATOM 763 O O . ILE A 1 97 ? -6.041 -6.693 9.978 1.00 98.50 97 ILE A O 1
ATOM 767 N N . GLU A 1 98 ? -8.244 -6.501 10.370 1.00 98.19 98 GLU A N 1
ATOM 768 C CA . GLU A 1 98 ? -8.301 -7.487 11.462 1.00 98.19 98 GLU A CA 1
ATOM 769 C C . GLU A 1 98 ? -7.814 -8.879 11.035 1.00 98.19 98 GLU A C 1
ATOM 771 O O . GLU A 1 98 ? -7.217 -9.576 11.848 1.00 98.19 98 GLU A O 1
ATOM 776 N N . GLN A 1 99 ? -7.940 -9.244 9.757 1.00 98.06 99 GLN A N 1
ATOM 777 C CA . GLN A 1 99 ? -7.461 -10.530 9.231 1.00 98.06 99 GLN A CA 1
ATOM 778 C C . GLN A 1 99 ? -5.934 -10.703 9.330 1.00 98.06 99 GLN A C 1
ATOM 780 O O . GLN A 1 99 ? -5.436 -11.824 9.321 1.00 98.06 99 GLN A O 1
ATOM 785 N N . TYR A 1 100 ? -5.183 -9.605 9.459 1.00 98.56 100 TYR A N 1
ATOM 786 C CA . TYR A 1 100 ? -3.718 -9.598 9.419 1.00 98.56 100 TYR A CA 1
ATOM 787 C C . TYR A 1 100 ? -3.051 -9.509 10.805 1.00 98.56 100 TYR A C 1
ATOM 789 O O . TYR A 1 100 ? -1.830 -9.371 10.904 1.00 98.56 100 TYR A O 1
ATOM 797 N N . VAL A 1 101 ? -3.814 -9.561 11.904 1.00 98.31 101 VAL A N 1
ATOM 798 C CA . VAL A 1 101 ? -3.254 -9.416 13.268 1.00 98.31 101 VAL A CA 1
ATOM 799 C C . VAL A 1 101 ? -2.406 -10.604 13.722 1.00 98.31 101 VAL A C 1
ATOM 801 O O . VAL A 1 101 ? -1.512 -10.416 14.560 1.00 98.31 101 VAL A O 1
ATOM 804 N N . ASP A 1 102 ? -2.658 -11.771 13.127 1.00 97.88 102 ASP A N 1
ATOM 805 C CA . ASP A 1 102 ? -1.989 -13.051 13.383 1.00 97.88 102 ASP A CA 1
ATOM 806 C C . ASP A 1 102 ? -1.255 -13.579 12.135 1.00 97.88 102 ASP A C 1
ATOM 808 O O . ASP A 1 102 ? -0.921 -14.758 12.048 1.00 97.88 102 ASP A O 1
ATOM 812 N N . ASP A 1 103 ? -0.977 -12.695 11.171 1.00 98.62 103 ASP A N 1
ATOM 813 C CA . ASP A 1 103 ? -0.201 -13.013 9.970 1.00 98.62 103 ASP A CA 1
ATOM 814 C C . ASP A 1 103 ? 1.160 -13.648 10.336 1.00 98.62 103 ASP A C 1
ATOM 816 O O . ASP A 1 103 ? 1.779 -13.217 11.316 1.00 98.62 103 ASP A O 1
ATOM 820 N N . PRO A 1 104 ? 1.668 -14.652 9.593 1.00 97.81 104 PRO A N 1
ATOM 821 C CA . PRO A 1 104 ? 2.978 -15.249 9.867 1.00 97.81 104 PRO A CA 1
ATOM 822 C C . PRO A 1 104 ? 4.127 -14.225 9.853 1.00 97.81 104 PRO A C 1
ATOM 824 O O . PRO A 1 104 ? 5.068 -14.348 10.646 1.00 97.81 104 PRO A O 1
ATOM 827 N N . ASP A 1 105 ? 4.038 -13.174 9.036 1.00 98.31 105 ASP A N 1
ATOM 828 C CA . ASP A 1 105 ? 5.027 -12.101 8.988 1.00 98.31 105 ASP A CA 1
ATOM 829 C C . ASP A 1 105 ? 4.845 -11.114 10.157 1.00 98.31 105 ASP A C 1
ATOM 831 O O . ASP A 1 105 ? 3.811 -10.469 10.352 1.00 98.31 105 ASP A O 1
ATOM 835 N N . SER A 1 106 ? 5.904 -10.962 10.954 1.00 98.44 106 SER A N 1
ATOM 836 C CA . SER A 1 106 ? 5.923 -10.063 12.109 1.00 98.44 106 SER A CA 1
ATOM 837 C C . SER A 1 106 ? 5.756 -8.581 11.770 1.00 98.44 106 SER A C 1
ATOM 839 O O . SER A 1 106 ? 5.138 -7.849 12.553 1.00 98.44 106 SER A O 1
ATOM 841 N N . GLU A 1 107 ? 6.250 -8.128 10.615 1.00 98.50 107 GLU A N 1
ATOM 842 C CA . GLU A 1 107 ? 6.075 -6.739 10.191 1.00 98.50 107 GLU A CA 1
ATOM 843 C C . GLU A 1 107 ? 4.619 -6.502 9.776 1.00 98.50 107 GLU A C 1
ATOM 845 O O . GLU A 1 107 ? 4.049 -5.466 10.126 1.00 98.50 107 GLU A O 1
ATOM 850 N N . VAL A 1 108 ? 3.967 -7.484 9.146 1.00 98.75 108 VAL A N 1
ATOM 851 C CA . VAL A 1 108 ? 2.532 -7.420 8.830 1.00 98.75 108 VAL A CA 1
ATOM 852 C C . VAL A 1 108 ? 1.702 -7.283 10.104 1.00 98.75 108 VAL A C 1
ATOM 854 O O . VAL A 1 108 ? 0.928 -6.327 10.220 1.00 98.75 108 VAL A O 1
ATOM 857 N N . ARG A 1 109 ? 1.923 -8.148 11.107 1.00 98.75 109 ARG A N 1
ATOM 858 C CA . ARG A 1 109 ? 1.216 -8.060 12.402 1.00 98.75 109 ARG A CA 1
ATOM 859 C C . ARG A 1 109 ? 1.385 -6.689 13.054 1.00 98.75 109 ARG A C 1
ATOM 861 O O . ARG A 1 109 ? 0.423 -6.108 13.564 1.00 98.75 109 ARG A O 1
ATOM 868 N N . LYS A 1 110 ? 2.609 -6.151 13.036 1.00 98.75 110 LYS A N 1
ATOM 869 C CA . LYS A 1 110 ? 2.922 -4.819 13.569 1.00 98.75 110 LYS A CA 1
ATOM 870 C C . LYS A 1 110 ? 2.145 -3.726 12.839 1.00 98.75 110 LYS A C 1
ATOM 872 O O . LYS A 1 110 ? 1.562 -2.856 13.495 1.00 98.75 110 LYS A O 1
ATOM 877 N N . GLN A 1 111 ? 2.108 -3.758 11.506 1.00 98.75 111 GLN A N 1
ATOM 878 C CA . GLN A 1 111 ? 1.389 -2.748 10.731 1.00 98.75 111 GLN A CA 1
ATOM 879 C C . GLN A 1 111 ? -0.129 -2.867 10.893 1.00 98.75 111 GLN A C 1
ATOM 881 O O . GLN A 1 111 ? -0.776 -1.834 11.076 1.00 98.75 111 GLN A O 1
ATOM 886 N N . ALA A 1 112 ? -0.681 -4.082 10.939 1.00 98.69 112 ALA A N 1
ATOM 887 C CA . ALA A 1 112 ? -2.103 -4.321 11.183 1.00 98.69 112 ALA A CA 1
ATOM 888 C C . ALA A 1 112 ? -2.548 -3.731 12.530 1.00 98.69 112 ALA A C 1
ATOM 890 O O . ALA A 1 112 ? -3.445 -2.888 12.573 1.00 98.69 112 ALA A O 1
ATOM 891 N N . ARG A 1 113 ? -1.848 -4.060 13.626 1.00 98.62 113 ARG A N 1
ATOM 892 C CA . ARG A 1 113 ? -2.152 -3.538 14.974 1.00 98.62 113 ARG A CA 1
ATOM 893 C C . ARG A 1 113 ? -2.084 -2.011 15.037 1.00 98.62 113 ARG A C 1
ATOM 895 O O . ARG A 1 113 ? -2.966 -1.372 15.612 1.00 98.62 113 ARG A O 1
ATOM 902 N N . ALA A 1 114 ? -1.071 -1.407 14.416 1.00 98.38 114 ALA A N 1
ATOM 903 C CA . ALA A 1 114 ? -0.940 0.048 14.363 1.00 98.38 114 ALA A CA 1
ATOM 904 C C . ALA A 1 114 ? -2.057 0.719 13.539 1.00 98.38 114 ALA A C 1
ATOM 906 O O . ALA A 1 114 ? -2.494 1.823 13.873 1.00 98.38 114 ALA A O 1
ATOM 907 N N . THR A 1 115 ? -2.539 0.068 12.479 1.00 98.31 115 THR A N 1
ATOM 908 C CA . THR A 1 115 ? -3.667 0.551 11.667 1.00 98.31 115 THR A CA 1
ATOM 909 C C . THR A 1 115 ? -4.997 0.415 12.405 1.00 98.31 115 THR A C 1
ATOM 911 O O . THR A 1 115 ? -5.744 1.392 12.456 1.00 98.31 115 THR A O 1
ATOM 914 N N . LEU A 1 116 ? -5.247 -0.702 13.092 1.00 98.19 116 LEU A N 1
ATOM 915 C CA . LEU A 1 116 ? -6.441 -0.886 13.930 1.00 98.19 116 LEU A CA 1
ATOM 916 C C . LEU A 1 116 ? -6.516 0.115 15.083 1.00 98.19 116 LEU A C 1
ATOM 918 O O . LEU A 1 116 ? -7.572 0.702 15.312 1.00 98.19 116 LEU A O 1
ATOM 922 N N . LYS A 1 117 ? -5.387 0.390 15.753 1.00 97.25 117 LYS A N 1
ATOM 923 C CA . LYS A 1 117 ? -5.316 1.423 16.800 1.00 97.25 117 LYS A CA 1
ATOM 924 C C . LYS A 1 117 ? -5.759 2.794 16.282 1.00 97.25 117 LYS A C 1
ATOM 926 O O . LYS A 1 117 ? -6.381 3.562 17.010 1.00 97.25 117 LYS A O 1
ATOM 931 N N . LYS A 1 118 ? -5.450 3.115 15.026 1.00 95.75 118 LYS A N 1
ATOM 932 C CA . LYS A 1 118 ? -5.876 4.375 14.415 1.00 95.75 118 LYS A CA 1
ATOM 933 C C . LYS A 1 118 ? -7.353 4.370 14.039 1.00 95.75 118 LYS A C 1
ATOM 935 O O . LYS A 1 118 ? -8.030 5.371 14.255 1.00 95.75 118 LYS A O 1
ATOM 940 N N . LEU A 1 119 ? -7.850 3.248 13.524 1.00 93.75 119 LEU A N 1
ATOM 941 C CA . LEU A 1 119 ? -9.268 3.056 13.216 1.00 93.75 119 LEU A CA 1
ATOM 942 C C . LEU A 1 119 ? -10.152 3.151 14.469 1.00 93.75 119 LEU A C 1
ATOM 944 O O . LEU A 1 119 ? -11.274 3.619 14.365 1.00 93.75 119 LEU A O 1
ATOM 948 N N . SER A 1 120 ? -9.661 2.782 15.660 1.00 85.06 120 SER A N 1
ATOM 949 C CA . SER A 1 120 ? -10.392 3.002 16.924 1.00 85.06 120 SER A CA 1
ATOM 950 C C . SER A 1 120 ? -10.429 4.456 17.402 1.00 85.06 120 SER A C 1
ATOM 952 O O . SER A 1 120 ? -11.224 4.778 18.274 1.00 85.06 120 SER A O 1
ATOM 954 N N . THR A 1 121 ? -9.554 5.320 16.882 1.00 80.69 121 THR A N 1
ATOM 955 C CA . THR A 1 121 ? -9.502 6.751 17.243 1.00 80.69 121 THR A CA 1
ATOM 956 C C . THR A 1 121 ? -10.147 7.661 16.200 1.00 80.69 121 THR A C 1
ATOM 958 O O . THR A 1 121 ? -10.319 8.847 16.455 1.00 80.69 121 THR A O 1
ATOM 961 N N . ALA A 1 122 ? -10.457 7.125 15.018 1.00 62.91 122 ALA A N 1
ATOM 962 C CA . ALA A 1 122 ? -11.161 7.827 13.955 1.00 62.91 122 ALA A CA 1
ATOM 963 C C . ALA A 1 122 ? -12.673 7.663 14.184 1.00 62.91 122 ALA A C 1
ATOM 965 O O . ALA A 1 122 ? -13.280 6.752 13.627 1.00 62.91 122 ALA A O 1
ATOM 966 N N . ASN A 1 123 ? -13.228 8.497 15.067 1.00 46.25 123 ASN A N 1
ATOM 967 C CA . ASN A 1 123 ? -14.671 8.714 15.215 1.00 46.25 123 ASN A CA 1
ATOM 968 C C . ASN A 1 123 ? -15.092 9.921 14.381 1.00 46.25 123 ASN A C 1
ATOM 970 O O . ASN A 1 123 ? -14.346 10.928 14.425 1.00 46.25 123 ASN A O 1
#

Secondary structure (DSSP, 8-state):
-GGGS-SSPPPHHHHHHHHHHHHHH--GGGHHHHHHHHH-GGGGGGGHHHHHHHHHTT-HHHHHHHHHHTTSTTTHHHHHHHHTTSSSPPGGGHHHHHTTTT-SSHHHHHHHHHHHHHHTT--

Sequence (123 aa):
MEQYYLNPPLPEVNSYAIGNALRYLAVPSDYEQMARLGADRSLGSGRVAILEWLVKQGLPEGLQIVVDQIDDPSVRALGIKYIRQYRPLPSGLRPIIEQYVDDPDSEVRKQARATLKKLSTAN

Foldseek 3Di:
DCVCVDVVHDDLVVLLVVLQVCLVVPDPVCLVVLLVLLQDCVSQLSNQSSLLSLLVVLDPSSLVSLLVCLVRPSRNLS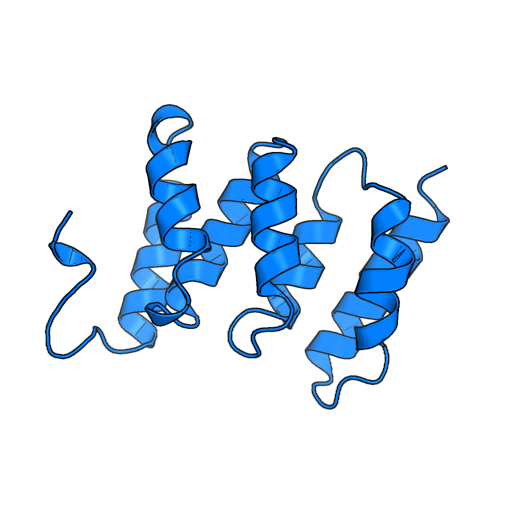SLQSLLVHPPNDLVCLVSLVVQCPPPDPSSVVSSVVSNVSSVVND

pLDDT: mean 92.65, std 11.23, range [46.25, 98.75]

InterPro domains:
  IPR016024 Armadillo-type fold [SSF48371] (47-120)
  IPR021133 HEAT, type 2 [PS50077] (93-123)

Organism: NCBI:txid1089453